Protein AF-A0A822B6Q5-F1 (afdb_monomer_lite)

Foldseek 3Di:
DVVVVVVVVVVVVVVVVVVVVVVVCVCPDCVNVVDCPPQADPVRDGPVVSDPDDDPVVVVVVVVVVVVVVVVVVVVVVVVVVVVVVVVVVVVVVVVVVVVVVVVVVVVVVVVVVVVVVVVVVVVVVVVVVVVCCVPPVVPDDDDPVNVVVPPPDDD

pLDDT: mean 91.5, std 8.1, range [59.44, 98.56]

Secondary structure (DSSP, 8-state):
-HHHHHHHHHHHHHHHHHHHHHHHHHHTSTTTS---GGGB-TTS-B-GGG-----HHHHHHHHHHHHHHHHHHHHHHHHHHHHHHHHHHHHHHHHHHHHHHHHHHHHHHHHHHHHHHHHHHHHHHHHHHHHHHIIIIIS--PPPHHHHTTTT-S--

Radius of gyration: 60.67 Å; chains: 1; bounding box: 119×38×178 Å

Sequence (156 aa):
ACEAKIRTHEQKTRQTEEQLAEIANTAFSDMLTENSKNLFDARSHIIVDRWKGMSQDQLDDIRHQQLTQIAERQKIKNAEKCFDETWKQYSNAIAKQAIIIEQQIEDDKRQYNHCLANENKNLAKIQREREDYLNKILYRSAPTATFYQQFNTTSR

Structure (mmCIF, N/CA/C/O backbone):
data_AF-A0A822B6Q5-F1
#
_entry.id   AF-A0A822B6Q5-F1
#
loop_
_atom_site.group_PDB
_atom_site.id
_atom_site.type_symbol
_atom_site.label_atom_id
_atom_site.label_alt_id
_atom_site.label_comp_id
_atom_site.label_asym_id
_atom_site.label_entity_id
_atom_site.label_seq_id
_atom_site.pdbx_PDB_ins_code
_atom_site.Cartn_x
_atom_site.Cartn_y
_atom_site.Cartn_z
_atom_site.occupancy
_atom_site.B_iso_or_equiv
_atom_site.auth_seq_id
_atom_site.auth_comp_id
_atom_site.auth_asym_id
_atom_site.auth_atom_id
_atom_site.pdbx_PDB_model_num
ATOM 1 N N . ALA A 1 1 ? 56.147 9.537 -85.798 1.00 61.56 1 ALA A N 1
ATOM 2 C CA . ALA A 1 1 ? 54.837 8.842 -85.858 1.00 61.56 1 ALA A CA 1
ATOM 3 C C . ALA A 1 1 ? 54.682 7.751 -84.787 1.00 61.56 1 ALA A C 1
ATOM 5 O O . ALA A 1 1 ? 53.634 7.710 -84.156 1.00 61.56 1 ALA A O 1
ATOM 6 N N . CYS A 1 2 ? 55.689 6.894 -84.551 1.00 69.06 2 CYS A N 1
ATOM 7 C CA . CYS A 1 2 ? 55.632 5.836 -83.525 1.00 69.06 2 CYS A CA 1
ATOM 8 C C . CYS A 1 2 ? 55.583 6.393 -82.083 1.00 69.0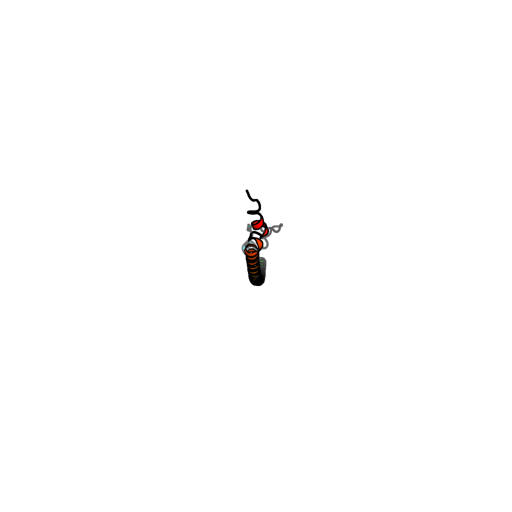6 2 CYS A C 1
ATOM 10 O O . CYS A 1 2 ? 54.692 6.047 -81.316 1.00 69.06 2 CYS A O 1
ATOM 12 N N . GLU A 1 3 ? 56.446 7.360 -81.758 1.00 70.50 3 GLU A N 1
ATOM 13 C CA . GLU A 1 3 ? 56.501 8.003 -80.430 1.00 70.50 3 GLU A CA 1
ATOM 14 C C . GLU A 1 3 ? 55.202 8.723 -80.041 1.00 70.50 3 GLU A C 1
ATOM 16 O O . GLU A 1 3 ? 54.780 8.683 -78.889 1.00 70.50 3 GLU A O 1
ATOM 21 N N . ALA A 1 4 ? 54.525 9.344 -81.012 1.00 75.38 4 ALA A N 1
ATOM 22 C CA . ALA A 1 4 ? 53.238 9.996 -80.786 1.00 75.38 4 ALA A CA 1
ATOM 23 C C . ALA A 1 4 ? 52.144 8.979 -80.415 1.00 75.38 4 ALA A C 1
ATOM 25 O O . ALA A 1 4 ? 51.347 9.246 -79.522 1.00 75.38 4 ALA A O 1
ATOM 26 N N . LYS A 1 5 ? 52.136 7.793 -81.042 1.00 77.50 5 LYS A N 1
ATOM 27 C CA . LYS A 1 5 ? 51.183 6.719 -80.718 1.00 77.50 5 LYS A CA 1
ATOM 28 C C . LYS A 1 5 ? 51.420 6.149 -79.316 1.00 77.50 5 LYS A C 1
ATOM 30 O O . LYS A 1 5 ? 50.454 5.949 -78.583 1.00 77.50 5 LYS A O 1
ATOM 35 N N . ILE A 1 6 ? 52.682 5.955 -78.928 1.00 79.75 6 ILE A N 1
ATOM 36 C CA . ILE A 1 6 ? 53.060 5.497 -77.581 1.00 79.75 6 ILE A CA 1
ATOM 37 C C . ILE A 1 6 ? 52.595 6.511 -76.527 1.00 79.75 6 ILE A C 1
ATOM 39 O O . ILE A 1 6 ? 51.857 6.141 -75.619 1.00 79.75 6 ILE A O 1
ATOM 43 N N . ARG A 1 7 ? 52.882 7.807 -76.719 1.00 79.56 7 ARG A N 1
ATOM 44 C CA . ARG A 1 7 ? 52.401 8.870 -75.815 1.00 79.56 7 ARG A CA 1
ATOM 45 C C . ARG A 1 7 ? 50.876 8.920 -75.710 1.00 79.56 7 ARG A C 1
ATOM 47 O O . ARG A 1 7 ? 50.354 9.086 -74.615 1.00 79.56 7 ARG A O 1
ATOM 54 N N . THR A 1 8 ? 50.144 8.744 -76.815 1.00 81.75 8 THR A N 1
ATOM 55 C CA . THR A 1 8 ? 48.669 8.712 -76.762 1.00 81.75 8 THR A CA 1
ATOM 56 C C . THR A 1 8 ? 48.121 7.481 -76.040 1.00 81.75 8 THR A C 1
ATOM 58 O O . THR A 1 8 ? 47.067 7.566 -75.418 1.00 81.75 8 THR A O 1
ATOM 61 N N . HIS A 1 9 ? 48.812 6.340 -76.107 1.00 85.00 9 HIS A N 1
ATOM 62 C CA . HIS A 1 9 ? 48.429 5.141 -75.365 1.00 85.00 9 HIS A CA 1
ATOM 63 C C . HIS A 1 9 ? 48.677 5.333 -73.865 1.00 85.00 9 HIS A C 1
ATOM 65 O O . HIS A 1 9 ? 47.777 5.089 -73.071 1.00 85.00 9 HIS A O 1
ATOM 71 N N . GLU A 1 10 ? 49.848 5.849 -73.487 1.00 85.94 10 GLU A N 1
ATOM 72 C CA . GLU A 1 10 ? 50.186 6.181 -72.096 1.00 85.94 10 GLU A CA 1
ATOM 73 C C . GLU A 1 10 ? 49.244 7.233 -71.492 1.00 85.94 10 GLU A C 1
ATOM 75 O O . GLU A 1 10 ? 48.893 7.165 -70.319 1.00 85.94 10 GLU A O 1
ATOM 80 N N . GLN A 1 11 ? 48.797 8.210 -72.284 1.00 86.75 11 GLN A N 1
ATOM 81 C CA . GLN A 1 11 ? 47.795 9.182 -71.839 1.00 86.75 11 GLN A CA 1
ATOM 82 C C . GLN A 1 11 ? 46.432 8.533 -71.596 1.00 86.75 11 GLN A C 1
ATOM 84 O O . GLN A 1 11 ? 45.785 8.852 -70.606 1.00 86.75 11 GLN A O 1
ATOM 89 N N . LYS A 1 12 ? 46.004 7.605 -72.459 1.00 88.00 12 LYS A N 1
ATOM 90 C CA . LYS A 1 12 ? 44.748 6.869 -72.260 1.00 88.00 12 LYS A CA 1
ATOM 91 C C . LYS A 1 12 ? 44.805 5.973 -71.030 1.00 88.00 12 LYS A C 1
ATOM 93 O O . LYS A 1 12 ? 43.838 5.952 -70.283 1.00 88.00 12 LYS A O 1
ATOM 98 N N . THR A 1 13 ? 45.921 5.280 -70.795 1.00 88.00 13 THR A N 1
ATOM 99 C CA . THR A 1 13 ? 46.074 4.448 -69.592 1.00 88.00 13 THR A CA 1
ATOM 100 C C . THR A 1 13 ? 46.052 5.303 -68.328 1.00 88.00 13 THR A C 1
ATOM 102 O O . THR A 1 13 ? 45.323 4.976 -67.397 1.00 88.00 13 THR A O 1
ATOM 105 N N . ARG A 1 14 ? 46.736 6.456 -68.326 1.00 90.06 14 ARG A N 1
ATOM 106 C CA . ARG A 1 14 ? 46.668 7.412 -67.208 1.00 90.06 14 ARG A CA 1
ATOM 107 C C . ARG A 1 14 ? 45.254 7.937 -66.980 1.00 90.06 14 ARG A C 1
ATOM 109 O O . ARG A 1 14 ? 44.790 7.920 -65.851 1.00 90.06 14 ARG A O 1
ATOM 116 N N . GLN A 1 15 ? 44.537 8.318 -68.038 1.00 91.44 15 GLN A N 1
ATOM 117 C CA . GLN A 1 15 ? 43.141 8.758 -67.926 1.00 91.44 15 GLN A CA 1
ATOM 118 C C . GLN A 1 15 ? 42.237 7.664 -67.354 1.00 91.44 15 GLN A C 1
ATOM 120 O O . GLN A 1 15 ? 41.380 7.952 -66.527 1.00 91.44 15 GLN A O 1
ATOM 125 N N . THR A 1 16 ? 42.423 6.405 -67.760 1.00 91.75 16 THR A N 1
ATOM 126 C CA . THR A 1 16 ? 41.643 5.297 -67.194 1.00 91.75 16 THR A CA 1
ATOM 127 C C . THR A 1 16 ? 41.999 5.024 -65.736 1.00 91.75 16 THR A C 1
ATOM 129 O O . THR A 1 16 ? 41.112 4.734 -64.944 1.00 91.75 16 THR A O 1
ATOM 132 N N . GLU A 1 17 ? 43.273 5.144 -65.360 1.00 93.56 17 GLU A N 1
ATOM 133 C CA . GLU A 1 17 ? 43.719 4.991 -63.971 1.00 93.56 17 GLU A CA 1
ATOM 134 C C . GLU A 1 17 ? 43.168 6.114 -63.082 1.00 93.56 17 GLU A C 1
ATOM 136 O O . GLU A 1 17 ? 42.657 5.838 -61.999 1.00 93.56 17 GLU A O 1
ATOM 141 N N . GLU A 1 18 ? 43.190 7.359 -63.562 1.00 94.56 18 GLU A N 1
ATOM 142 C CA . GLU A 1 18 ? 42.594 8.519 -62.891 1.00 94.56 18 GLU A CA 1
ATOM 143 C C . GLU A 1 18 ? 41.080 8.342 -62.714 1.00 94.56 18 GLU A C 1
ATOM 145 O O . GLU A 1 18 ? 40.571 8.484 -61.605 1.00 94.56 18 GLU A O 1
ATOM 150 N N . GLN A 1 19 ? 40.364 7.931 -63.765 1.00 94.38 19 GLN A N 1
ATOM 151 C CA . GLN A 1 19 ? 38.923 7.662 -63.696 1.00 94.38 19 GLN A CA 1
ATOM 152 C C . GLN A 1 19 ? 38.585 6.552 -62.696 1.00 94.38 19 GLN A C 1
ATOM 154 O O . GLN A 1 19 ? 37.634 6.674 -61.925 1.00 94.38 19 GLN A O 1
ATOM 159 N N . LEU A 1 20 ? 39.361 5.466 -62.678 1.00 95.38 20 LEU A N 1
ATOM 160 C CA . LEU A 1 20 ? 39.162 4.382 -61.717 1.00 95.38 20 LEU A CA 1
ATOM 161 C C . LEU A 1 20 ? 39.451 4.837 -60.283 1.00 95.38 20 LEU A C 1
ATOM 163 O O . LEU A 1 20 ? 38.719 4.454 -59.370 1.00 95.38 20 LEU A O 1
ATOM 167 N N . ALA A 1 21 ? 40.467 5.678 -60.079 1.00 94.81 21 ALA A N 1
ATOM 168 C CA . ALA A 1 21 ? 40.761 6.264 -58.776 1.00 94.81 21 ALA A CA 1
ATOM 169 C C . ALA A 1 21 ? 39.638 7.205 -58.307 1.00 94.81 21 ALA A C 1
ATOM 171 O O . ALA A 1 21 ? 39.247 7.149 -57.143 1.00 94.81 21 ALA A O 1
ATOM 172 N N . GLU A 1 22 ? 39.066 8.021 -59.195 1.00 95.06 22 GLU A N 1
ATOM 173 C CA . GLU A 1 22 ? 37.912 8.874 -58.882 1.00 95.06 22 GLU A CA 1
ATOM 174 C C . GLU A 1 22 ? 36.672 8.053 -58.510 1.00 95.06 22 GLU A C 1
ATOM 176 O O . GLU A 1 22 ? 36.011 8.344 -57.509 1.00 95.06 22 GLU A O 1
ATOM 181 N N . ILE A 1 23 ? 36.376 6.987 -59.260 1.00 94.75 23 ILE A N 1
ATOM 182 C CA . ILE A 1 23 ? 35.263 6.076 -58.955 1.00 94.75 23 ILE A CA 1
ATOM 183 C C . ILE A 1 23 ? 35.482 5.398 -57.601 1.00 94.75 23 ILE A C 1
ATOM 185 O O . ILE A 1 23 ? 34.565 5.342 -56.786 1.00 94.75 23 ILE A O 1
ATOM 189 N N . ALA A 1 24 ? 36.696 4.921 -57.322 1.00 94.44 24 ALA A N 1
ATOM 190 C CA . ALA A 1 24 ? 37.011 4.322 -56.032 1.00 94.44 24 ALA A CA 1
ATOM 191 C C . ALA A 1 24 ? 36.860 5.344 -54.890 1.00 94.44 24 ALA A C 1
ATOM 193 O O . ALA A 1 24 ? 36.173 5.072 -53.909 1.00 94.44 24 ALA A O 1
ATOM 194 N N . ASN A 1 25 ? 37.425 6.546 -55.031 1.00 93.25 25 ASN A N 1
ATOM 195 C CA . ASN A 1 25 ? 37.347 7.595 -54.010 1.00 93.25 25 ASN A CA 1
ATOM 196 C C . ASN A 1 25 ? 35.907 8.047 -53.740 1.00 93.25 25 ASN A C 1
ATOM 198 O O . ASN A 1 25 ? 35.544 8.295 -52.592 1.00 93.25 25 ASN A O 1
ATOM 202 N N . THR A 1 26 ? 35.076 8.144 -54.778 1.00 94.12 26 THR A N 1
ATOM 203 C CA . THR A 1 26 ? 33.658 8.491 -54.625 1.00 94.12 26 THR A CA 1
ATOM 204 C C . THR A 1 26 ? 32.876 7.351 -53.981 1.00 94.12 26 THR A C 1
ATOM 206 O O . THR A 1 26 ? 32.151 7.601 -53.020 1.00 94.12 26 THR A O 1
ATOM 209 N N . ALA A 1 27 ? 33.074 6.104 -54.420 1.00 93.94 27 ALA A N 1
ATOM 210 C CA . ALA A 1 27 ? 32.416 4.926 -53.853 1.00 93.94 27 ALA A CA 1
ATOM 211 C C . ALA A 1 27 ? 32.745 4.716 -52.365 1.00 93.94 27 ALA A C 1
ATOM 213 O O . ALA A 1 27 ? 31.854 4.396 -51.582 1.00 93.94 27 ALA A O 1
ATOM 214 N N . PHE A 1 28 ? 34.000 4.941 -51.963 1.00 91.38 28 PHE A N 1
ATOM 215 C CA . PHE A 1 28 ? 34.444 4.848 -50.566 1.00 91.38 28 PHE A CA 1
ATOM 216 C C . PHE A 1 28 ? 34.316 6.165 -49.789 1.00 91.38 28 PHE A C 1
ATOM 218 O O . PHE A 1 28 ? 34.767 6.255 -48.646 1.00 91.38 28 PHE A O 1
ATOM 225 N N . SER A 1 29 ? 33.696 7.188 -50.382 1.00 90.00 29 SER A N 1
ATOM 226 C CA . SER A 1 29 ? 33.443 8.459 -49.709 1.00 90.00 29 SER A CA 1
ATOM 227 C C . SER A 1 29 ? 32.496 8.278 -48.521 1.00 90.00 29 SER A C 1
ATOM 229 O O . SER A 1 29 ? 31.592 7.438 -48.531 1.00 90.00 29 SER A O 1
ATOM 231 N N . ASP A 1 30 ? 32.659 9.130 -47.510 1.00 87.56 30 ASP A N 1
ATOM 232 C CA . ASP A 1 30 ? 31.821 9.191 -46.303 1.00 87.56 30 ASP A CA 1
ATOM 233 C C . ASP A 1 30 ? 30.337 9.435 -46.641 1.00 87.56 30 ASP A C 1
ATOM 235 O O . ASP A 1 30 ? 29.434 8.991 -45.929 1.00 87.56 30 ASP A O 1
ATOM 239 N N . MET A 1 31 ? 30.084 10.107 -47.771 1.00 86.38 31 MET A N 1
ATOM 240 C CA . MET A 1 31 ? 28.737 10.376 -48.268 1.00 86.38 31 MET A CA 1
ATOM 241 C C . MET A 1 31 ? 28.025 9.102 -48.744 1.00 86.38 31 MET A C 1
ATOM 243 O O . MET A 1 31 ? 26.847 8.940 -48.446 1.00 86.38 31 MET A O 1
ATOM 247 N N . LEU A 1 32 ? 28.718 8.207 -49.462 1.00 89.38 32 LEU A N 1
ATOM 248 C CA . LEU A 1 32 ? 28.110 7.002 -50.050 1.00 89.38 32 LEU A CA 1
ATOM 249 C C . LEU A 1 32 ? 28.200 5.771 -49.141 1.00 89.38 32 LEU A C 1
ATOM 251 O O . LEU A 1 32 ? 27.340 4.901 -49.205 1.00 89.38 32 LEU A O 1
ATOM 255 N N . THR A 1 33 ? 29.216 5.699 -48.279 1.00 87.38 33 THR A N 1
ATOM 256 C CA . THR A 1 33 ? 29.381 4.602 -47.303 1.00 87.38 33 THR A CA 1
ATOM 257 C C . THR A 1 33 ? 28.608 4.825 -46.007 1.00 87.38 33 THR A C 1
ATOM 259 O O . THR A 1 33 ? 28.596 3.967 -45.127 1.00 87.38 33 THR A O 1
ATOM 262 N N . GLU A 1 34 ? 27.996 5.999 -45.876 1.00 84.12 34 GLU A N 1
ATOM 263 C CA . GLU A 1 34 ? 27.264 6.454 -44.705 1.00 84.12 34 GLU A CA 1
ATOM 264 C C . GLU A 1 34 ? 28.010 6.312 -43.366 1.00 84.12 34 GLU A C 1
ATOM 266 O O . GLU A 1 34 ? 27.384 6.237 -42.307 1.00 84.12 34 GLU A O 1
ATOM 271 N N . ASN A 1 35 ? 29.337 6.351 -43.380 1.00 83.44 35 ASN A N 1
ATOM 272 C CA . ASN A 1 35 ? 30.149 6.049 -42.212 1.00 83.44 35 ASN A CA 1
ATOM 273 C C . ASN A 1 35 ? 29.838 6.966 -41.002 1.00 83.44 35 ASN A C 1
ATOM 275 O O . ASN A 1 35 ? 29.725 8.188 -41.097 1.00 83.44 35 ASN A O 1
ATOM 279 N N . SER A 1 36 ? 29.659 6.342 -39.835 1.00 76.75 36 SER A N 1
ATOM 280 C CA . SER A 1 36 ? 29.220 6.977 -38.583 1.00 76.75 36 SER A CA 1
ATOM 281 C C . SER A 1 36 ? 30.376 7.414 -37.676 1.00 76.75 36 SER A C 1
ATOM 283 O O . SER A 1 36 ? 30.153 8.008 -36.624 1.00 76.75 36 SER A O 1
ATOM 285 N N . LYS A 1 37 ? 31.630 7.148 -38.064 1.00 79.31 37 LYS A N 1
ATOM 286 C CA . LYS A 1 37 ? 32.817 7.446 -37.242 1.00 79.31 37 LYS A CA 1
ATOM 287 C C . LYS A 1 37 ? 33.100 8.944 -37.091 1.00 79.31 37 LYS A C 1
ATOM 289 O O . LYS A 1 37 ? 33.674 9.351 -36.088 1.00 79.31 37 LYS A O 1
ATOM 294 N N . ASN A 1 38 ? 32.654 9.769 -38.039 1.00 80.25 38 ASN A N 1
ATOM 295 C CA . ASN A 1 38 ? 32.857 11.225 -38.042 1.00 80.25 38 ASN A CA 1
ATOM 296 C C . ASN A 1 38 ? 31.760 11.998 -37.290 1.00 80.25 38 ASN A C 1
ATOM 298 O O . ASN A 1 38 ? 31.522 13.179 -37.569 1.00 80.25 38 ASN A O 1
ATOM 302 N N . LEU A 1 39 ? 31.055 11.313 -36.387 1.00 82.00 39 LEU A N 1
ATOM 303 C CA . LEU A 1 39 ? 29.901 11.848 -35.681 1.00 82.00 39 LEU A CA 1
ATOM 304 C C . LEU A 1 39 ? 30.279 12.784 -34.529 1.00 82.00 39 LEU A C 1
ATOM 306 O O . LEU A 1 39 ? 29.526 13.706 -34.222 1.00 82.00 39 LEU A O 1
ATOM 310 N N . PHE A 1 40 ? 31.419 12.540 -33.888 1.00 85.94 40 PHE A N 1
ATOM 311 C CA . PHE A 1 40 ? 31.833 13.279 -32.703 1.00 85.94 40 PHE A CA 1
ATOM 312 C C . PHE A 1 40 ? 32.846 14.367 -33.046 1.00 85.94 40 PHE A C 1
ATOM 314 O O . PHE A 1 40 ? 33.783 14.144 -33.812 1.00 85.94 40 PHE A O 1
ATOM 321 N N . ASP A 1 41 ? 32.673 15.539 -32.444 1.00 86.25 41 ASP A N 1
ATOM 322 C CA . ASP A 1 41 ? 33.696 16.582 -32.424 1.00 86.25 41 ASP A CA 1
ATOM 323 C C . ASP A 1 41 ? 34.828 16.210 -31.441 1.00 86.25 41 ASP A C 1
ATOM 325 O O . ASP A 1 41 ? 34.688 15.311 -30.610 1.00 86.25 41 ASP A O 1
ATOM 329 N N . ALA A 1 42 ? 35.939 16.946 -31.465 1.00 85.38 42 ALA A N 1
ATOM 330 C CA . ALA A 1 42 ? 37.077 16.785 -30.559 1.00 85.38 42 ALA A CA 1
ATOM 331 C C . ALA A 1 42 ? 36.691 16.849 -29.064 1.00 85.38 42 ALA A C 1
ATOM 333 O O . ALA A 1 42 ? 37.415 16.344 -28.209 1.00 85.38 42 ALA A O 1
ATOM 334 N N . ARG A 1 43 ? 35.536 17.447 -28.740 1.00 88.69 43 ARG A N 1
ATOM 335 C CA . ARG A 1 43 ? 34.953 17.504 -27.387 1.00 88.69 43 ARG A CA 1
ATOM 336 C C . ARG A 1 43 ? 33.964 16.371 -27.082 1.00 88.69 43 ARG A C 1
ATOM 338 O O . ARG A 1 43 ? 33.254 16.440 -26.087 1.00 88.69 43 ARG A O 1
ATOM 345 N N . SER A 1 44 ? 33.902 15.338 -27.923 1.00 85.00 44 SER A N 1
ATOM 346 C CA . SER A 1 44 ? 32.961 14.209 -27.814 1.00 85.00 44 SER A CA 1
ATOM 347 C C . SER A 1 44 ? 31.477 14.603 -27.885 1.00 85.00 44 SER A C 1
ATOM 349 O O . SER A 1 44 ? 30.605 13.861 -27.437 1.00 85.00 44 SER A O 1
ATOM 351 N N . HIS A 1 45 ? 31.164 15.767 -28.458 1.00 88.44 45 HIS A N 1
ATOM 352 C CA . HIS A 1 45 ? 29.788 16.166 -28.748 1.00 88.44 45 HIS A CA 1
ATOM 353 C C . HIS A 1 45 ? 29.349 15.637 -30.107 1.00 88.44 45 HIS A C 1
ATOM 355 O O . HIS A 1 45 ? 30.152 15.566 -31.034 1.00 88.44 45 HIS A O 1
ATOM 361 N N . ILE A 1 46 ? 28.066 15.303 -30.225 1.00 88.25 46 ILE A N 1
ATOM 362 C CA . ILE A 1 46 ? 27.471 14.874 -31.489 1.00 88.25 46 ILE A CA 1
ATOM 363 C C . ILE A 1 46 ? 27.358 16.084 -32.419 1.00 88.25 46 ILE A C 1
ATOM 365 O O . ILE A 1 46 ? 26.760 17.101 -32.063 1.00 88.25 46 ILE A O 1
ATOM 369 N N . ILE A 1 47 ? 27.899 15.955 -33.626 1.00 90.88 47 ILE A N 1
ATOM 370 C CA . ILE A 1 47 ? 27.685 16.904 -34.714 1.00 90.88 47 ILE A CA 1
ATOM 371 C C . ILE A 1 47 ? 26.274 16.663 -35.255 1.00 90.88 47 ILE A C 1
ATOM 373 O O . ILE A 1 47 ? 26.005 15.634 -35.875 1.00 90.88 47 ILE A O 1
ATOM 377 N N . VAL A 1 48 ? 25.374 17.613 -35.000 1.00 88.56 48 VAL A N 1
ATOM 378 C CA . VAL A 1 48 ? 23.926 17.475 -35.244 1.00 88.56 48 VAL A CA 1
ATOM 379 C C . VAL A 1 48 ? 23.617 17.117 -36.699 1.00 88.56 48 VAL A C 1
ATOM 381 O O . VAL A 1 48 ? 22.879 16.168 -36.946 1.00 88.56 48 VAL A O 1
ATOM 384 N N . ASP A 1 49 ? 24.252 17.794 -37.657 1.00 87.88 49 ASP A N 1
ATOM 385 C CA . ASP A 1 49 ? 24.010 17.584 -39.093 1.00 87.88 49 ASP A CA 1
ATOM 386 C C . ASP A 1 49 ? 24.475 16.206 -39.600 1.00 87.88 49 ASP A C 1
ATOM 388 O O . ASP A 1 49 ? 24.092 15.775 -40.685 1.00 87.88 49 ASP A O 1
ATOM 392 N N . ARG A 1 50 ? 25.320 15.506 -38.831 1.00 86.69 50 ARG A N 1
ATOM 393 C CA . ARG A 1 50 ? 25.875 14.188 -39.183 1.00 86.69 50 ARG A CA 1
ATOM 394 C C . ARG A 1 50 ? 25.204 13.041 -38.437 1.00 86.69 50 ARG A C 1
ATOM 396 O O . ARG A 1 50 ? 25.606 11.889 -38.602 1.00 86.69 50 ARG A O 1
ATOM 403 N N . TRP A 1 51 ? 24.212 13.335 -37.602 1.00 87.88 51 TRP A N 1
ATOM 404 C CA . TRP A 1 51 ? 23.534 12.324 -36.810 1.00 87.88 51 TRP A CA 1
ATOM 405 C C . TRP A 1 51 ? 22.615 11.454 -37.668 1.00 87.88 51 TRP A C 1
ATOM 407 O O . TRP A 1 51 ? 21.709 11.946 -38.335 1.00 87.88 51 TRP A O 1
ATOM 417 N N . LYS A 1 52 ? 22.835 10.137 -37.606 1.00 87.44 52 LYS A N 1
ATOM 418 C CA . LYS A 1 52 ? 22.083 9.122 -38.366 1.00 87.44 52 LYS A CA 1
ATOM 419 C C . LYS A 1 52 ? 21.304 8.151 -37.476 1.00 87.44 52 LYS A C 1
ATOM 421 O O . LYS A 1 52 ? 20.791 7.147 -37.955 1.00 87.44 52 LYS A O 1
ATOM 426 N N . GLY A 1 53 ? 21.203 8.453 -36.182 1.00 88.50 53 GLY A N 1
ATOM 427 C CA . GLY A 1 53 ? 20.594 7.577 -35.184 1.00 88.50 53 GLY A CA 1
ATOM 428 C C . GLY A 1 53 ? 21.613 6.900 -34.267 1.00 88.50 53 GLY A C 1
ATOM 429 O O . GLY A 1 53 ? 22.823 7.068 -34.410 1.00 88.50 53 GLY A O 1
ATOM 430 N N . MET A 1 54 ? 21.085 6.167 -33.286 1.00 88.69 54 MET A N 1
ATOM 431 C CA . MET A 1 54 ? 21.875 5.455 -32.278 1.00 88.69 54 MET A CA 1
ATOM 432 C C . MET A 1 54 ? 22.532 4.202 -32.855 1.00 88.69 54 MET A C 1
ATOM 434 O O . MET A 1 54 ? 21.982 3.562 -33.750 1.00 88.69 54 MET A O 1
ATOM 438 N N . SER A 1 55 ? 23.688 3.831 -32.295 1.00 89.62 55 SER A N 1
ATOM 439 C CA . SER A 1 55 ? 24.320 2.544 -32.605 1.00 89.62 55 SER A CA 1
ATOM 440 C C . SER A 1 55 ? 23.428 1.388 -32.153 1.00 89.62 55 SER A C 1
ATOM 442 O O . SER A 1 55 ? 22.686 1.513 -31.175 1.00 89.62 55 SER A O 1
ATOM 444 N N . GLN A 1 56 ? 23.547 0.244 -32.823 1.00 91.62 56 GLN A N 1
ATOM 445 C CA . GLN A 1 56 ? 22.838 -0.971 -32.433 1.00 91.62 56 GLN A CA 1
ATOM 446 C C . GLN A 1 56 ? 23.163 -1.364 -30.984 1.00 91.62 56 GLN A C 1
ATOM 448 O O . GLN A 1 56 ? 22.244 -1.658 -30.226 1.00 91.62 56 GLN A O 1
ATOM 453 N N . ASP A 1 57 ? 24.423 -1.214 -30.567 1.00 92.94 57 ASP A N 1
ATOM 454 C CA . ASP A 1 57 ? 24.856 -1.472 -29.188 1.00 92.94 57 ASP A CA 1
ATOM 455 C C . ASP A 1 57 ? 24.128 -0.570 -28.178 1.00 92.94 57 ASP A C 1
ATOM 457 O O . ASP A 1 57 ? 23.649 -1.032 -27.149 1.00 92.94 57 ASP A O 1
ATOM 461 N N . GLN A 1 58 ? 23.961 0.718 -28.503 1.00 91.88 58 GLN A N 1
ATOM 462 C CA . GLN A 1 58 ? 23.238 1.661 -27.642 1.00 91.88 58 GLN A CA 1
ATOM 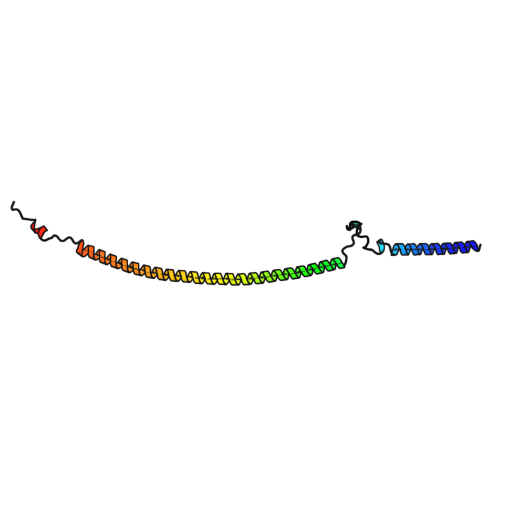463 C C . GLN A 1 58 ? 21.752 1.305 -27.546 1.00 91.88 58 GLN A C 1
ATOM 465 O O . GLN A 1 58 ? 21.147 1.425 -26.482 1.00 91.88 58 GLN A O 1
ATOM 470 N N . LEU A 1 59 ? 21.147 0.874 -28.656 1.00 96.56 59 LEU A N 1
ATOM 471 C CA . LEU A 1 59 ? 19.759 0.418 -28.662 1.00 96.56 59 LEU A CA 1
ATOM 472 C C . LEU A 1 59 ? 19.590 -0.861 -27.837 1.00 96.56 59 LEU A C 1
ATOM 474 O O . LEU A 1 59 ? 18.586 -0.998 -27.136 1.00 96.56 59 LEU A O 1
ATOM 478 N N . ASP A 1 60 ? 20.553 -1.774 -27.895 1.00 97.44 60 ASP A N 1
ATOM 479 C CA . ASP A 1 60 ? 20.536 -3.008 -27.115 1.00 97.44 60 ASP A CA 1
ATOM 480 C C . ASP A 1 60 ? 20.734 -2.735 -25.621 1.00 97.44 60 ASP A C 1
ATOM 482 O O . ASP A 1 60 ? 19.968 -3.256 -24.809 1.00 97.44 60 ASP A O 1
ATOM 486 N N . ASP A 1 61 ? 21.626 -1.816 -25.253 1.00 97.88 61 ASP A N 1
ATOM 487 C CA . ASP A 1 61 ? 21.762 -1.334 -23.876 1.00 97.88 61 ASP A CA 1
ATOM 488 C C . ASP A 1 61 ? 20.451 -0.728 -23.353 1.00 97.88 61 ASP A C 1
ATOM 490 O O . ASP A 1 61 ? 20.005 -1.055 -22.249 1.00 97.88 61 ASP A O 1
ATOM 494 N N . ILE A 1 62 ? 19.776 0.104 -24.156 1.00 97.88 62 ILE A N 1
ATOM 495 C CA . ILE A 1 62 ? 18.466 0.671 -23.801 1.00 97.88 62 ILE A CA 1
ATOM 496 C C . ILE A 1 62 ? 17.434 -0.443 -23.594 1.00 97.88 62 ILE A C 1
ATOM 498 O O . ILE A 1 62 ? 16.686 -0.411 -22.614 1.00 97.88 62 ILE A O 1
ATOM 502 N N . ARG A 1 63 ? 17.385 -1.447 -24.477 1.00 98.12 63 ARG A N 1
ATOM 503 C CA . ARG A 1 63 ? 16.466 -2.591 -24.337 1.00 98.12 63 ARG A CA 1
ATOM 504 C C . ARG A 1 63 ? 16.757 -3.382 -23.065 1.00 98.12 63 ARG A C 1
ATOM 506 O O . ARG A 1 63 ? 15.826 -3.721 -22.335 1.00 98.12 63 ARG A O 1
ATOM 513 N N . HIS A 1 64 ? 18.027 -3.639 -22.762 1.00 98.25 64 HIS A N 1
ATOM 514 C CA . HIS A 1 64 ? 18.428 -4.307 -21.528 1.00 98.25 64 HIS A CA 1
ATOM 515 C C . HIS A 1 64 ? 17.984 -3.523 -20.291 1.00 98.25 64 HIS A C 1
ATOM 517 O O . HIS A 1 64 ? 17.387 -4.107 -19.386 1.00 98.25 64 HIS A O 1
ATOM 523 N N . GLN A 1 65 ? 18.182 -2.203 -20.281 1.00 98.31 65 GLN A N 1
ATOM 524 C CA . GLN A 1 65 ? 17.721 -1.336 -19.194 1.00 98.31 65 GLN A CA 1
ATOM 525 C C . GLN A 1 65 ? 16.191 -1.311 -19.062 1.00 98.31 65 GLN A C 1
ATOM 527 O O . GLN A 1 65 ? 15.654 -1.275 -17.958 1.00 98.31 65 GLN A O 1
ATOM 532 N N . GLN A 1 66 ? 15.452 -1.354 -20.169 1.00 98.31 66 GLN A N 1
ATOM 533 C CA . GLN A 1 66 ? 13.991 -1.437 -20.118 1.00 98.31 66 GLN A CA 1
ATOM 534 C C . GLN A 1 66 ? 13.527 -2.758 -19.497 1.00 98.31 66 GLN A C 1
ATOM 536 O O . GLN A 1 66 ? 12.617 -2.767 -18.667 1.00 98.31 66 GLN A O 1
ATOM 541 N N . LEU A 1 67 ? 14.168 -3.874 -19.851 1.00 98.44 67 LEU A N 1
ATOM 542 C CA . LEU A 1 67 ? 13.849 -5.181 -19.280 1.00 98.44 67 LEU A CA 1
ATOM 543 C C . LEU A 1 67 ? 14.138 -5.236 -17.776 1.00 98.44 67 LEU A C 1
ATOM 545 O O . LEU A 1 67 ? 13.311 -5.754 -17.020 1.00 98.44 67 LEU A O 1
ATOM 549 N N . THR A 1 68 ? 15.259 -4.666 -17.323 1.00 98.25 68 THR A N 1
ATOM 550 C CA . THR A 1 68 ? 15.559 -4.582 -15.886 1.00 98.25 68 THR A CA 1
ATOM 551 C C . THR A 1 68 ? 14.531 -3.723 -15.155 1.00 98.25 68 THR A C 1
ATOM 553 O O . THR A 1 68 ? 13.986 -4.173 -14.148 1.00 98.25 68 THR A O 1
ATOM 556 N N . GLN A 1 69 ? 14.155 -2.563 -15.702 1.00 98.44 69 GLN A N 1
ATOM 557 C CA . GLN A 1 69 ? 13.112 -1.706 -15.122 1.00 98.44 69 GLN A CA 1
ATOM 558 C C . GLN A 1 69 ? 11.754 -2.412 -15.020 1.00 98.44 69 GLN A C 1
ATOM 560 O O . GLN A 1 69 ? 11.046 -2.266 -14.020 1.00 98.44 69 GLN A O 1
ATOM 565 N N . ILE A 1 70 ? 11.366 -3.191 -16.034 1.00 98.38 70 ILE A N 1
ATOM 566 C CA . ILE A 1 70 ? 10.124 -3.977 -16.002 1.00 98.38 70 ILE A CA 1
ATOM 567 C C . ILE A 1 70 ? 10.182 -5.010 -14.873 1.00 98.38 70 ILE A C 1
ATOM 569 O O . ILE A 1 70 ? 9.233 -5.113 -14.091 1.00 98.38 70 ILE A O 1
ATOM 573 N N . ALA A 1 71 ? 11.291 -5.743 -14.753 1.00 98.19 71 ALA A N 1
ATOM 574 C CA . ALA A 1 71 ? 11.475 -6.741 -13.705 1.00 98.19 71 ALA A CA 1
ATOM 575 C C . ALA A 1 71 ? 11.470 -6.114 -12.298 1.00 98.19 71 ALA A C 1
ATOM 577 O O . ALA A 1 71 ? 10.837 -6.645 -11.384 1.00 98.19 71 ALA A O 1
ATOM 578 N N . GLU A 1 72 ? 12.122 -4.966 -12.115 1.00 98.31 72 GLU A N 1
ATOM 579 C CA . GLU A 1 72 ? 12.122 -4.217 -10.854 1.00 98.31 72 GLU A CA 1
ATOM 580 C C . GLU A 1 72 ? 10.718 -3.744 -10.474 1.00 98.31 72 GLU A C 1
ATOM 582 O O . GLU A 1 72 ? 10.264 -3.989 -9.355 1.00 98.31 72 GLU A O 1
ATOM 587 N N . ARG A 1 73 ? 9.978 -3.152 -11.418 1.00 98.44 73 ARG A N 1
ATOM 588 C CA . ARG A 1 73 ? 8.589 -2.730 -11.184 1.00 98.44 73 ARG A CA 1
ATOM 589 C C . ARG A 1 73 ? 7.686 -3.898 -10.810 1.00 98.44 73 ARG A C 1
ATOM 591 O O . ARG A 1 73 ? 6.831 -3.753 -9.939 1.00 98.44 73 ARG A O 1
ATOM 598 N N . GLN A 1 74 ? 7.869 -5.059 -11.436 1.00 98.25 74 GLN A N 1
ATOM 599 C CA . GLN A 1 74 ? 7.125 -6.264 -11.071 1.00 98.25 74 GLN A CA 1
ATOM 600 C C . GLN A 1 74 ? 7.446 -6.719 -9.643 1.00 98.25 74 GLN A C 1
ATOM 602 O O . GLN A 1 74 ? 6.524 -7.042 -8.894 1.00 98.25 74 GLN A O 1
ATOM 607 N N . LYS A 1 75 ? 8.723 -6.701 -9.237 1.00 98.19 75 LYS A N 1
ATOM 608 C CA . LYS A 1 75 ? 9.126 -7.024 -7.859 1.00 98.19 75 LYS A CA 1
ATOM 609 C C . LYS A 1 75 ? 8.488 -6.076 -6.846 1.00 98.19 75 LYS A C 1
ATOM 611 O O . LYS A 1 75 ? 7.920 -6.555 -5.869 1.00 98.19 75 LYS A O 1
ATOM 616 N N . ILE A 1 76 ? 8.523 -4.767 -7.105 1.00 98.25 76 ILE A N 1
ATOM 617 C CA . ILE A 1 76 ? 7.909 -3.751 -6.235 1.00 98.25 76 ILE A CA 1
ATOM 618 C C . ILE A 1 76 ? 6.405 -4.000 -6.107 1.00 98.25 76 ILE A C 1
ATOM 620 O O . ILE A 1 76 ? 5.905 -4.156 -4.998 1.00 98.25 76 ILE A O 1
ATOM 624 N N . LYS A 1 77 ? 5.697 -4.164 -7.230 1.00 98.31 77 LYS A N 1
ATOM 625 C CA . LYS A 1 77 ? 4.251 -4.425 -7.231 1.00 98.31 77 LYS A CA 1
ATOM 626 C C . LYS A 1 77 ? 3.879 -5.698 -6.465 1.00 98.31 77 LYS A C 1
ATOM 628 O O . LYS A 1 77 ? 2.831 -5.757 -5.826 1.00 98.31 77 LYS A O 1
ATOM 633 N N . ASN A 1 78 ? 4.704 -6.739 -6.544 1.00 97.81 78 ASN A N 1
ATOM 634 C CA . ASN A 1 78 ? 4.474 -7.975 -5.796 1.00 97.81 78 ASN A CA 1
ATOM 635 C C . ASN A 1 78 ? 4.731 -7.787 -4.294 1.00 97.81 78 ASN A C 1
ATOM 637 O O . ASN A 1 78 ? 3.968 -8.311 -3.484 1.00 97.81 78 ASN A O 1
ATOM 641 N N . ALA A 1 79 ? 5.759 -7.020 -3.923 1.00 98.00 79 ALA A N 1
ATOM 642 C CA . ALA A 1 79 ? 6.036 -6.677 -2.532 1.00 98.00 79 ALA A CA 1
ATOM 643 C C . ALA A 1 79 ? 4.908 -5.830 -1.919 1.00 98.00 79 ALA A C 1
ATOM 645 O O . ALA A 1 79 ? 4.452 -6.145 -0.823 1.00 98.00 79 ALA A O 1
ATOM 646 N N . GLU A 1 80 ? 4.402 -4.829 -2.646 1.00 97.94 80 GLU A N 1
ATOM 647 C CA . GLU A 1 80 ? 3.250 -4.012 -2.239 1.00 97.94 80 GLU A CA 1
ATOM 648 C C . GLU A 1 80 ? 2.004 -4.869 -2.006 1.00 97.94 80 GLU A C 1
ATOM 650 O O . GLU A 1 80 ? 1.373 -4.765 -0.961 1.00 97.94 80 GLU A O 1
ATOM 655 N N . LYS A 1 81 ? 1.687 -5.790 -2.925 1.00 98.12 81 LYS A N 1
ATOM 656 C CA . LYS A 1 81 ? 0.557 -6.716 -2.747 1.00 98.12 81 LYS A CA 1
ATOM 657 C C . LYS A 1 81 ? 0.696 -7.582 -1.498 1.00 98.12 81 LYS A C 1
ATOM 659 O O . LYS A 1 81 ? -0.269 -7.730 -0.755 1.00 98.12 81 LYS A O 1
ATOM 664 N N . CYS A 1 82 ? 1.882 -8.145 -1.270 1.00 97.31 82 CYS A N 1
ATOM 665 C CA . CYS A 1 82 ? 2.156 -8.947 -0.079 1.00 97.31 82 CYS A CA 1
ATOM 666 C C . CYS A 1 82 ? 1.973 -8.106 1.195 1.00 97.31 82 CYS A C 1
ATOM 668 O O . CYS A 1 82 ? 1.286 -8.521 2.129 1.00 97.31 82 CYS A O 1
ATOM 670 N N . PHE A 1 83 ? 2.515 -6.886 1.203 1.00 98.06 83 PHE A N 1
ATOM 671 C CA . PHE A 1 83 ? 2.336 -5.951 2.306 1.00 98.06 83 PHE A CA 1
ATOM 672 C C . PHE A 1 83 ? 0.853 -5.636 2.546 1.00 98.06 83 PHE A C 1
ATOM 674 O O . PHE A 1 83 ? 0.370 -5.811 3.663 1.00 98.06 83 PHE A O 1
ATOM 681 N N . ASP A 1 84 ? 0.099 -5.279 1.508 1.00 98.25 84 ASP A N 1
ATOM 682 C CA . ASP A 1 84 ? -1.332 -4.984 1.606 1.00 98.25 84 ASP A CA 1
ATOM 683 C C . ASP A 1 84 ? -2.141 -6.166 2.152 1.00 98.25 84 ASP A C 1
ATOM 685 O O . ASP A 1 84 ? -3.066 -5.981 2.944 1.00 98.25 84 ASP A O 1
ATOM 689 N N . GLU A 1 85 ? -1.819 -7.393 1.741 1.00 98.25 85 GLU A N 1
ATOM 690 C CA . GLU A 1 85 ? -2.464 -8.605 2.249 1.00 98.25 85 GLU A CA 1
ATOM 691 C C . GLU A 1 85 ? -2.182 -8.810 3.740 1.00 98.25 85 GLU A C 1
ATOM 693 O O . GLU A 1 85 ? -3.118 -9.013 4.519 1.00 98.25 85 GLU A O 1
ATOM 698 N N . THR A 1 86 ? -0.918 -8.697 4.157 1.00 97.88 86 THR A N 1
ATOM 699 C CA . THR A 1 86 ? -0.543 -8.801 5.578 1.00 97.88 86 THR A CA 1
ATOM 700 C C . THR A 1 86 ? -1.189 -7.702 6.418 1.00 97.88 86 THR A C 1
ATOM 702 O O . THR A 1 86 ? -1.735 -7.977 7.489 1.00 97.88 86 THR A O 1
ATOM 705 N N . TRP A 1 87 ? -1.233 -6.472 5.904 1.00 98.19 87 TRP A N 1
ATOM 706 C CA . TRP A 1 87 ? -1.880 -5.344 6.560 1.00 98.19 87 TRP A CA 1
ATOM 707 C C . TRP A 1 87 ? -3.388 -5.554 6.709 1.00 98.19 87 TRP A C 1
ATOM 709 O O . TRP A 1 87 ? -3.943 -5.327 7.785 1.00 98.19 87 TRP A O 1
ATOM 719 N N . LYS A 1 88 ? -4.062 -6.061 5.669 1.00 98.44 88 LYS A N 1
ATOM 720 C CA . LYS A 1 88 ? -5.487 -6.421 5.732 1.00 98.44 88 LYS A CA 1
ATOM 721 C C . LYS A 1 88 ? -5.751 -7.496 6.780 1.00 98.44 88 LYS A C 1
ATOM 723 O O . LYS A 1 88 ? -6.708 -7.375 7.540 1.00 98.44 88 LYS A O 1
ATOM 728 N N . GLN A 1 89 ? -4.922 -8.537 6.844 1.00 98.12 89 GLN A N 1
ATOM 729 C CA . GLN A 1 89 ? -5.058 -9.586 7.859 1.00 98.12 89 GLN A CA 1
ATOM 730 C C . GLN A 1 89 ? -4.895 -9.021 9.274 1.00 98.12 89 GLN A C 1
ATOM 732 O O . GLN A 1 89 ? -5.728 -9.298 10.138 1.00 98.12 89 GLN A O 1
ATOM 737 N N . TYR A 1 90 ? -3.876 -8.188 9.489 1.00 98.12 90 TYR A N 1
ATOM 738 C CA . TYR A 1 90 ? -3.623 -7.529 10.767 1.00 98.12 90 TYR A CA 1
ATOM 739 C C . TYR A 1 90 ? -4.778 -6.605 11.181 1.00 98.12 90 TYR A C 1
ATOM 741 O O . TYR A 1 90 ? -5.300 -6.715 12.290 1.00 98.12 90 TYR A O 1
ATOM 749 N N . SER A 1 91 ? -5.245 -5.754 10.267 1.00 98.50 91 SER A N 1
ATOM 750 C CA . SER A 1 91 ? -6.382 -4.858 10.495 1.00 98.50 91 SER A CA 1
ATOM 751 C C . SER A 1 91 ? -7.660 -5.633 10.829 1.00 98.50 91 SER A C 1
ATOM 753 O O . SER A 1 91 ? -8.347 -5.302 11.794 1.00 98.50 91 SER A O 1
ATOM 755 N N . ASN A 1 92 ? -7.937 -6.723 10.107 1.00 98.38 92 ASN A N 1
ATOM 756 C CA . ASN A 1 92 ? -9.074 -7.597 10.393 1.00 98.38 92 ASN A CA 1
ATOM 757 C C . ASN A 1 92 ? -8.960 -8.270 11.768 1.00 98.38 92 ASN A C 1
ATOM 759 O O . ASN A 1 92 ? -9.969 -8.423 12.455 1.00 98.38 92 ASN A O 1
ATOM 763 N N . ALA A 1 93 ? -7.760 -8.687 12.178 1.00 98.31 93 ALA A N 1
ATOM 764 C CA . ALA A 1 93 ? -7.537 -9.271 13.498 1.00 98.31 93 ALA A CA 1
ATOM 765 C C . ALA A 1 93 ? -7.798 -8.247 14.612 1.00 98.31 93 ALA A C 1
ATOM 767 O O . ALA A 1 93 ? -8.509 -8.560 15.567 1.00 98.31 93 ALA A O 1
ATOM 768 N N . ILE A 1 94 ? -7.312 -7.011 14.452 1.00 98.56 94 ILE A N 1
ATOM 769 C CA . ILE A 1 94 ? -7.599 -5.914 15.385 1.00 98.56 94 ILE A CA 1
ATOM 770 C C . ILE A 1 94 ? -9.099 -5.635 15.451 1.00 98.56 94 ILE A C 1
ATOM 772 O O . ILE A 1 94 ? -9.646 -5.550 16.545 1.00 98.56 94 ILE A O 1
ATOM 776 N N . ALA A 1 95 ? -9.775 -5.523 14.305 1.00 98.38 95 ALA A N 1
ATOM 777 C CA . ALA A 1 95 ? -11.208 -5.246 14.265 1.00 98.38 95 ALA A CA 1
ATOM 778 C C . ALA A 1 95 ? -12.016 -6.332 14.993 1.00 98.38 95 ALA A C 1
ATOM 780 O O . ALA A 1 95 ? -12.900 -6.023 15.787 1.00 98.38 95 ALA A O 1
ATOM 781 N N . LYS A 1 96 ? -11.666 -7.609 14.793 1.00 98.38 96 LYS A N 1
ATOM 782 C CA . LYS A 1 96 ? -12.273 -8.726 15.533 1.00 98.38 96 LYS A CA 1
ATOM 783 C C . LYS A 1 96 ? -12.028 -8.614 17.035 1.00 98.38 96 LYS A C 1
ATOM 785 O O . LYS A 1 96 ? -12.958 -8.803 17.812 1.00 98.38 96 LYS A O 1
ATOM 790 N N . GLN A 1 97 ? -10.800 -8.297 17.441 1.00 98.44 97 GLN A N 1
ATOM 791 C CA . GLN A 1 97 ? -10.464 -8.147 18.853 1.00 98.44 97 GLN A CA 1
ATOM 792 C C . GLN A 1 97 ? -11.214 -6.974 19.497 1.00 98.44 97 GLN A C 1
ATOM 794 O O . GLN A 1 97 ? -11.686 -7.106 20.623 1.00 98.44 97 GLN A O 1
ATOM 799 N N . ALA A 1 98 ? -11.366 -5.857 18.783 1.00 98.50 98 ALA A N 1
ATOM 800 C CA . ALA A 1 98 ? -12.131 -4.704 19.247 1.00 98.50 98 ALA A CA 1
ATOM 801 C C . ALA A 1 98 ? -13.597 -5.073 19.513 1.00 98.50 98 ALA A C 1
ATOM 803 O O . ALA A 1 98 ? -14.099 -4.785 20.593 1.00 98.50 98 ALA A O 1
ATOM 804 N N . ILE A 1 99 ? -14.237 -5.807 18.595 1.00 98.38 99 ILE A N 1
ATOM 805 C CA . ILE A 1 99 ? -15.621 -6.281 18.768 1.00 98.38 99 ILE A CA 1
ATOM 806 C C . ILE A 1 99 ? -15.756 -7.168 20.015 1.00 98.38 99 ILE A C 1
ATOM 808 O O . ILE A 1 99 ? -16.710 -7.021 20.774 1.00 98.38 99 ILE A O 1
ATOM 812 N N . ILE A 1 100 ? -14.805 -8.078 20.255 1.00 98.44 100 ILE A N 1
ATOM 813 C CA . ILE A 1 100 ? -14.832 -8.945 21.447 1.00 98.44 100 ILE A CA 1
ATOM 814 C C . ILE A 1 100 ? -14.736 -8.105 22.728 1.00 98.44 100 ILE A C 1
ATOM 816 O O . ILE A 1 100 ? -15.473 -8.349 23.681 1.00 98.44 100 ILE A O 1
ATOM 820 N N . ILE A 1 101 ? -13.847 -7.111 22.750 1.00 98.56 101 ILE A N 1
ATOM 821 C CA . ILE A 1 101 ? -13.680 -6.219 23.905 1.00 98.56 101 ILE A CA 1
ATOM 822 C C . ILE A 1 101 ? -14.947 -5.388 24.136 1.00 98.56 101 ILE A C 1
ATOM 824 O O . ILE A 1 101 ? -15.385 -5.250 25.275 1.00 98.56 101 ILE A O 1
ATOM 828 N N . GLU A 1 102 ? -15.565 -4.861 23.079 1.00 98.44 102 GLU A N 1
ATOM 829 C CA . GLU A 1 102 ? -16.827 -4.121 23.177 1.00 98.44 102 GLU A CA 1
ATOM 830 C C . GLU A 1 102 ? -17.938 -4.981 23.790 1.00 98.44 102 GLU A C 1
ATOM 832 O O . GLU A 1 102 ? -18.606 -4.538 24.724 1.00 98.44 102 GLU A O 1
ATOM 837 N N . GLN A 1 103 ? -18.073 -6.235 23.346 1.00 98.31 103 GLN A N 1
ATOM 838 C CA . GLN A 1 103 ? -19.037 -7.181 23.914 1.00 98.31 103 GLN A CA 1
ATOM 839 C C . GLN A 1 103 ? -18.776 -7.453 25.400 1.00 98.31 103 GLN A C 1
ATOM 841 O O . GLN A 1 103 ? -19.708 -7.427 26.200 1.00 98.31 103 GLN A O 1
ATOM 846 N N . GLN A 1 104 ? -17.515 -7.651 25.795 1.00 98.31 104 GLN A N 1
ATOM 847 C CA . GLN A 1 104 ? -17.153 -7.839 27.205 1.00 98.31 104 GLN A CA 1
ATOM 848 C C . GLN A 1 104 ? -17.525 -6.619 28.056 1.00 98.31 104 GLN A C 1
ATOM 850 O O . GLN A 1 104 ? -18.118 -6.762 29.122 1.00 98.31 104 GLN A O 1
ATOM 855 N N . ILE A 1 105 ? -17.257 -5.409 27.558 1.00 98.44 105 ILE A N 1
ATOM 856 C CA . ILE A 1 105 ? -17.635 -4.165 28.241 1.00 98.44 105 ILE A CA 1
ATOM 857 C C . ILE A 1 105 ? -19.158 -4.068 28.405 1.00 98.44 105 ILE A C 1
ATOM 859 O O . ILE A 1 105 ? -19.643 -3.602 29.438 1.00 98.44 105 ILE A O 1
ATOM 863 N N . GLU A 1 106 ? -19.930 -4.463 27.394 1.00 98.44 106 GLU A N 1
ATOM 864 C CA . GLU A 1 106 ? -21.392 -4.482 27.479 1.00 98.44 106 GLU A CA 1
ATOM 865 C C . GLU A 1 106 ? -21.900 -5.502 28.501 1.00 98.44 106 GLU A C 1
ATOM 867 O O . GLU A 1 106 ? -22.808 -5.190 29.277 1.00 98.44 106 GLU A O 1
ATOM 872 N N . ASP A 1 107 ? -21.308 -6.692 28.546 1.00 98.31 107 ASP A N 1
ATOM 873 C CA . ASP A 1 107 ? -21.641 -7.736 29.517 1.00 98.31 107 ASP A CA 1
ATOM 874 C C . ASP A 1 107 ? -21.373 -7.274 30.950 1.00 98.31 107 ASP A C 1
ATOM 876 O O . ASP A 1 107 ? -22.266 -7.349 31.801 1.00 98.31 107 ASP A O 1
ATOM 880 N N . ASP A 1 108 ? -20.195 -6.705 31.196 1.00 98.31 108 ASP A N 1
ATOM 881 C CA . ASP A 1 108 ? -19.805 -6.176 32.501 1.00 98.31 108 ASP A CA 1
ATOM 882 C C . ASP A 1 108 ? -20.733 -5.039 32.938 1.00 98.31 108 ASP A C 1
ATOM 884 O O . ASP A 1 108 ? -21.214 -5.014 34.075 1.00 98.31 108 ASP A O 1
ATOM 888 N N . LYS A 1 109 ? -21.078 -4.125 32.021 1.00 98.38 109 LYS A N 1
ATOM 889 C CA . LYS A 1 109 ? -22.062 -3.063 32.286 1.00 98.38 109 LYS A CA 1
ATOM 890 C C . LYS A 1 109 ? -23.424 -3.637 32.655 1.00 98.38 109 LYS A C 1
ATOM 892 O O . LYS A 1 109 ? -24.066 -3.137 33.580 1.00 98.38 109 LYS A O 1
ATOM 897 N N . ARG A 1 110 ? -23.891 -4.673 31.951 1.00 98.38 110 ARG A N 1
ATOM 898 C CA . ARG A 1 110 ? -25.172 -5.331 32.255 1.00 98.38 110 ARG A CA 1
ATOM 899 C C . ARG A 1 110 ? -25.156 -5.960 33.644 1.00 98.38 110 ARG A C 1
ATOM 901 O O . ARG A 1 110 ? -26.104 -5.751 34.403 1.00 98.38 110 ARG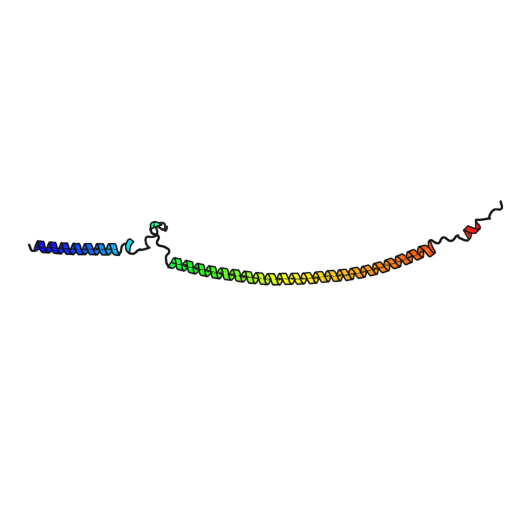 A O 1
ATOM 908 N N . GLN A 1 111 ? -24.088 -6.674 33.995 1.00 98.00 111 GLN A N 1
ATOM 909 C CA . GLN A 1 111 ? -23.933 -7.282 35.319 1.00 98.00 111 GLN A CA 1
ATOM 910 C C . GLN A 1 111 ? -23.878 -6.223 36.423 1.00 98.00 111 GLN A C 1
ATOM 912 O O . GLN A 1 111 ? -24.619 -6.317 37.403 1.00 98.00 111 GLN A O 1
ATOM 917 N N . TYR A 1 112 ? -23.077 -5.173 36.232 1.00 98.19 112 TYR A N 1
ATOM 918 C CA . TYR A 1 112 ? -22.976 -4.057 37.168 1.00 98.19 112 TYR A CA 1
ATOM 919 C C . TYR A 1 112 ? -24.331 -3.377 37.394 1.00 98.19 112 TYR A C 1
ATOM 921 O O . TYR A 1 112 ? -24.766 -3.210 38.534 1.00 98.19 112 TYR A O 1
ATOM 929 N N . ASN A 1 113 ? -25.050 -3.058 36.314 1.00 98.31 113 ASN A N 1
ATOM 930 C CA . ASN A 1 113 ? -26.374 -2.444 36.393 1.00 98.31 113 ASN A CA 1
ATOM 931 C C . ASN A 1 113 ? -27.388 -3.346 37.107 1.00 98.31 113 ASN A C 1
ATOM 933 O O . ASN A 1 113 ? -28.232 -2.852 37.855 1.00 98.31 113 ASN A O 1
ATOM 937 N N . HIS A 1 114 ? -27.307 -4.662 36.908 1.00 98.38 114 HIS A N 1
ATOM 938 C CA . HIS A 1 114 ? -28.156 -5.619 37.610 1.00 98.38 114 HIS A CA 1
ATOM 939 C C . HIS A 1 114 ? -27.871 -5.641 39.121 1.00 98.38 114 HIS A C 1
ATOM 941 O O . HIS A 1 114 ? -28.809 -5.583 39.921 1.00 98.38 114 HIS A O 1
ATOM 947 N N . CYS A 1 115 ? -26.597 -5.675 39.525 1.00 98.19 115 CYS A N 1
ATOM 948 C CA . CYS A 1 115 ? -26.203 -5.596 40.934 1.00 98.19 115 CYS A CA 1
ATOM 949 C C . CYS A 1 115 ? -26.682 -4.287 41.575 1.00 98.19 115 CYS A C 1
ATOM 951 O O . CYS A 1 115 ? -27.376 -4.323 42.592 1.00 98.19 115 CYS A O 1
ATOM 953 N N . LEU A 1 116 ? -26.423 -3.153 40.918 1.00 98.38 116 LEU A N 1
ATOM 954 C CA . LEU A 1 116 ? -26.857 -1.833 41.374 1.00 98.38 116 LEU A CA 1
ATOM 955 C C . LEU A 1 116 ? -28.386 -1.748 41.513 1.00 98.38 116 LEU A C 1
ATOM 957 O O . LEU A 1 116 ? -28.904 -1.202 42.486 1.00 98.38 116 LEU A O 1
ATOM 961 N N . ALA A 1 117 ? -29.137 -2.323 40.569 1.00 98.44 117 ALA A N 1
ATOM 962 C CA . ALA A 1 117 ? -30.595 -2.363 40.643 1.00 98.44 117 ALA A CA 1
ATOM 963 C C . ALA A 1 117 ? -31.098 -3.173 41.849 1.00 98.44 117 ALA A C 1
ATOM 965 O O . ALA A 1 117 ? -32.090 -2.788 42.473 1.00 98.44 117 ALA A O 1
ATOM 966 N N . ASN A 1 118 ? -30.432 -4.275 42.200 1.00 98.00 118 ASN A N 1
ATOM 967 C CA . ASN A 1 118 ? -30.788 -5.072 43.375 1.00 98.00 118 ASN A CA 1
ATOM 968 C C . ASN A 1 118 ? -30.457 -4.351 44.685 1.00 98.00 118 ASN A C 1
ATOM 970 O O . ASN A 1 118 ? -31.285 -4.346 45.597 1.00 98.00 118 ASN A O 1
ATOM 974 N N . GLU A 1 119 ? -29.306 -3.686 44.770 1.00 98.12 119 GLU A N 1
ATOM 975 C CA . GLU A 1 119 ? -28.959 -2.849 45.923 1.00 98.12 119 GLU A CA 1
ATOM 976 C C . GLU A 1 119 ? -29.961 -1.708 46.105 1.00 98.12 119 GLU A C 1
ATOM 978 O O . GLU A 1 119 ? -30.512 -1.541 47.193 1.00 98.12 119 GLU A O 1
ATOM 983 N N . ASN A 1 120 ? -30.299 -0.998 45.027 1.00 98.12 120 ASN A N 1
ATOM 984 C CA . ASN A 1 120 ? -31.303 0.065 45.054 1.00 98.12 120 ASN A CA 1
ATOM 985 C C . ASN A 1 120 ? -32.673 -0.445 45.524 1.00 98.12 120 ASN A C 1
ATOM 987 O O . ASN A 1 120 ? -33.343 0.224 46.312 1.00 98.12 120 ASN A O 1
ATOM 991 N N . LYS A 1 121 ? -33.091 -1.648 45.101 1.00 98.19 121 LYS A N 1
ATOM 992 C CA . LYS A 1 121 ? -34.327 -2.282 45.597 1.00 98.19 121 LYS A CA 1
ATOM 993 C C . LYS A 1 121 ? -34.266 -2.554 47.101 1.00 98.19 121 LYS A C 1
ATOM 995 O O . LYS A 1 121 ? -35.239 -2.266 47.801 1.00 98.19 121 LYS A O 1
ATOM 1000 N N . ASN A 1 122 ? -33.149 -3.088 47.596 1.00 97.88 122 ASN A N 1
ATOM 1001 C CA . ASN A 1 122 ? -32.958 -3.376 49.018 1.00 97.88 122 ASN A CA 1
ATOM 1002 C C . ASN A 1 122 ? -32.958 -2.090 49.854 1.00 97.88 122 ASN A C 1
ATOM 1004 O O . ASN A 1 122 ? -33.680 -2.007 50.847 1.00 97.88 122 ASN A O 1
ATOM 1008 N N . LEU A 1 123 ? -32.229 -1.061 49.416 1.00 98.12 123 LEU A N 1
ATOM 1009 C CA . LEU A 1 123 ? -32.201 0.251 50.066 1.00 98.12 123 LEU A CA 1
ATOM 1010 C C . LEU A 1 123 ? -33.592 0.893 50.097 1.00 98.12 123 LEU A C 1
ATOM 1012 O O . LEU A 1 123 ? -34.030 1.350 51.150 1.00 98.12 123 LEU A O 1
ATOM 1016 N N . ALA A 1 124 ? -34.334 0.848 48.987 1.00 97.94 124 ALA A N 1
ATOM 1017 C CA . ALA A 1 124 ? -35.698 1.371 48.923 1.00 97.94 124 ALA A CA 1
ATOM 1018 C C . ALA A 1 124 ? -36.678 0.615 49.837 1.00 97.94 124 ALA A C 1
ATOM 1020 O O . ALA A 1 124 ? -37.666 1.191 50.296 1.00 97.94 124 ALA A O 1
ATOM 1021 N N . LYS A 1 125 ? -36.443 -0.680 50.090 1.00 97.62 125 LYS A N 1
ATOM 1022 C CA . LYS A 1 125 ? -37.220 -1.464 51.058 1.00 97.62 125 LYS A CA 1
ATOM 1023 C C . LYS A 1 125 ? -36.897 -1.037 52.491 1.00 97.62 125 LYS A C 1
ATOM 1025 O O . LYS A 1 125 ? -37.820 -0.713 53.231 1.00 97.62 125 LYS A O 1
ATOM 1030 N N . ILE A 1 126 ? -35.613 -0.967 52.847 1.00 97.12 126 ILE A N 1
ATOM 1031 C CA . ILE A 1 126 ? -35.156 -0.535 54.179 1.00 97.12 126 ILE A CA 1
ATOM 1032 C C . ILE A 1 126 ? -35.656 0.879 54.491 1.00 97.12 126 ILE A C 1
ATOM 1034 O O . ILE A 1 126 ? -36.134 1.144 55.592 1.00 97.12 126 ILE A O 1
ATOM 1038 N N . GLN A 1 127 ? -35.578 1.790 53.518 1.00 97.31 127 GLN A N 1
ATOM 1039 C CA . GLN A 1 127 ? -36.073 3.152 53.679 1.00 97.31 127 GLN A CA 1
ATOM 1040 C C . GLN A 1 127 ? -37.578 3.172 53.972 1.00 97.31 127 GLN A C 1
ATOM 1042 O O . GLN A 1 127 ? -37.989 3.806 54.941 1.00 97.31 127 GLN A O 1
ATOM 1047 N N . ARG A 1 128 ? -38.382 2.424 53.204 1.00 97.00 128 ARG A N 1
ATOM 1048 C CA . ARG A 1 128 ? -39.827 2.299 53.451 1.00 97.00 128 ARG A CA 1
ATOM 1049 C C . ARG A 1 128 ? -40.137 1.734 54.835 1.00 97.00 128 ARG A C 1
ATOM 1051 O O . ARG A 1 128 ? -40.977 2.281 55.536 1.00 97.00 128 ARG A O 1
ATOM 1058 N N . GLU A 1 129 ? -39.445 0.676 55.254 1.00 95.81 129 GLU A N 1
ATOM 1059 C CA . GLU A 1 129 ? -39.625 0.078 56.586 1.00 95.81 129 GLU A CA 1
ATOM 1060 C C . GLU A 1 129 ? -39.278 1.065 57.712 1.00 95.81 129 GLU A C 1
ATOM 1062 O O . GLU A 1 129 ? -39.982 1.144 58.722 1.00 95.81 129 GLU A O 1
ATOM 1067 N N . ARG A 1 130 ? -38.223 1.866 57.527 1.00 95.50 130 ARG A N 1
ATOM 1068 C CA . ARG A 1 130 ? -37.831 2.915 58.472 1.00 95.50 130 ARG A CA 1
ATOM 1069 C C . ARG A 1 130 ? -38.867 4.035 58.547 1.00 95.50 130 ARG A C 1
ATOM 1071 O O . ARG A 1 130 ? -39.198 4.471 59.648 1.00 95.50 130 ARG A O 1
ATOM 1078 N N . GLU A 1 131 ? -39.360 4.509 57.407 1.00 95.38 131 GLU A N 1
ATOM 1079 C CA . GLU A 1 131 ? -40.415 5.528 57.347 1.00 95.38 131 GLU A CA 1
ATOM 1080 C C . GLU A 1 131 ? -41.695 5.035 58.033 1.00 95.38 131 GLU A C 1
ATOM 1082 O O . GLU A 1 131 ? -42.276 5.747 58.853 1.00 95.38 131 GLU A O 1
ATOM 1087 N N . ASP A 1 132 ? -42.078 3.782 57.789 1.00 94.56 132 ASP A N 1
ATOM 1088 C CA . ASP A 1 132 ? -43.199 3.125 58.457 1.00 94.56 132 ASP A CA 1
ATOM 1089 C C . ASP A 1 132 ? -43.030 3.090 59.981 1.00 94.56 132 ASP A C 1
ATOM 1091 O O . ASP A 1 132 ? -43.967 3.419 60.714 1.00 94.56 132 ASP A O 1
ATOM 1095 N N . TYR A 1 133 ? -41.843 2.717 60.469 1.00 93.62 133 TYR A N 1
ATOM 1096 C CA . TYR A 1 133 ? -41.524 2.712 61.899 1.00 93.62 133 TYR A CA 1
ATOM 1097 C C . TYR A 1 133 ? -41.639 4.114 62.512 1.00 93.62 133 TYR A C 1
ATOM 1099 O O . TYR A 1 133 ? -42.302 4.291 63.539 1.00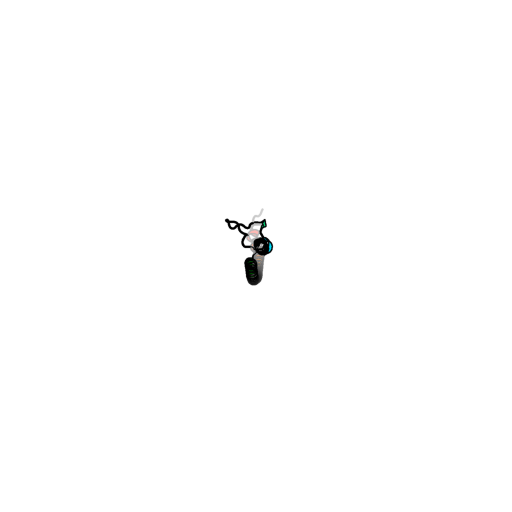 93.62 133 TYR A O 1
ATOM 1107 N N . LEU A 1 134 ? -41.029 5.119 61.873 1.00 93.50 134 LEU A N 1
ATOM 1108 C CA . LEU A 1 134 ? -41.062 6.506 62.339 1.00 93.50 134 LEU A CA 1
ATOM 1109 C C . LEU A 1 134 ? -42.499 7.022 62.428 1.00 93.50 134 LEU A C 1
ATOM 1111 O O . LEU A 1 134 ? -42.895 7.537 63.471 1.00 93.50 134 LEU A O 1
ATOM 1115 N N . ASN A 1 135 ? -43.300 6.812 61.383 1.00 91.50 135 ASN A N 1
ATOM 1116 C CA . ASN A 1 135 ? -44.679 7.291 61.328 1.00 91.50 135 ASN A CA 1
ATOM 1117 C C . ASN A 1 135 ? -45.601 6.576 62.329 1.00 91.50 135 ASN A C 1
ATOM 1119 O O . ASN A 1 135 ? -46.454 7.214 62.943 1.00 91.50 135 ASN A O 1
ATOM 1123 N N . LYS A 1 136 ? -45.447 5.257 62.511 1.00 88.19 136 LYS A N 1
ATOM 1124 C CA . LYS A 1 136 ? -46.346 4.458 63.364 1.00 88.19 136 LYS A CA 1
ATOM 1125 C C . LYS A 1 136 ? -46.016 4.554 64.852 1.00 88.19 136 LYS A C 1
ATOM 1127 O O . LYS A 1 136 ? -46.939 4.568 65.667 1.00 88.19 136 LYS A O 1
ATOM 1132 N N . ILE A 1 137 ? -44.730 4.569 65.206 1.00 84.12 137 ILE A N 1
ATOM 1133 C CA . ILE A 1 137 ? -44.274 4.441 66.599 1.00 84.12 137 ILE A CA 1
ATOM 1134 C C . ILE A 1 137 ? -43.786 5.779 67.148 1.00 84.12 137 ILE A C 1
ATOM 1136 O O . ILE A 1 137 ? -44.224 6.179 68.222 1.00 84.12 137 ILE A O 1
ATOM 1140 N N . LEU A 1 138 ? -42.895 6.473 66.432 1.00 81.88 138 LEU A N 1
ATOM 1141 C CA . LEU A 1 138 ? -42.212 7.651 66.976 1.00 81.88 138 LEU A CA 1
ATOM 1142 C C . LEU A 1 138 ? -43.039 8.936 66.831 1.00 81.88 138 LEU A C 1
ATOM 1144 O O . LEU A 1 138 ? -43.156 9.707 67.778 1.00 81.88 138 LEU A O 1
ATOM 1148 N N . TYR A 1 139 ? -43.611 9.173 65.649 1.00 86.44 139 TYR A N 1
ATOM 1149 C CA . TYR A 1 139 ? -44.370 10.389 65.335 1.00 86.44 139 TYR A CA 1
ATOM 1150 C C . TYR A 1 139 ? -45.840 10.319 65.744 1.00 86.44 139 TYR A C 1
ATOM 1152 O O . TYR A 1 139 ? -46.550 11.322 65.679 1.00 86.44 139 TYR A O 1
ATOM 1160 N N . ARG A 1 140 ? -46.301 9.166 66.235 1.00 80.50 140 ARG A N 1
ATOM 1161 C CA . ARG A 1 140 ? -47.598 9.049 66.894 1.00 80.50 140 ARG A CA 1
ATOM 1162 C C . ARG A 1 140 ? -47.499 9.652 68.298 1.00 80.50 140 ARG A C 1
ATOM 1164 O O . ARG A 1 140 ? -47.233 8.954 69.272 1.00 80.50 140 ARG A O 1
ATOM 1171 N N . SER A 1 141 ? -47.737 10.954 68.412 1.00 76.56 141 SER A N 1
ATOM 1172 C CA . SER A 1 141 ? -47.867 11.618 69.707 1.00 76.56 141 SER A CA 1
ATOM 1173 C C . SER A 1 141 ? -49.182 11.201 70.374 1.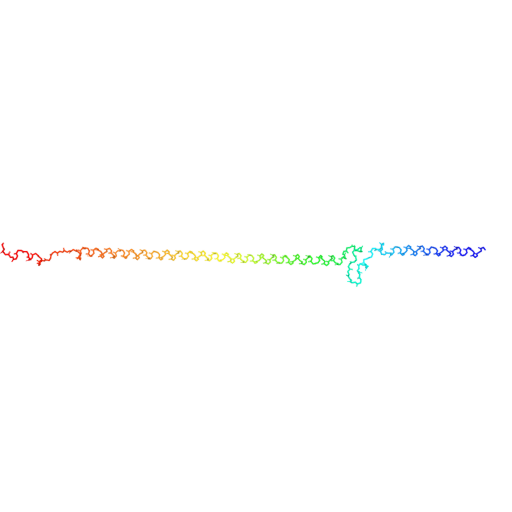00 76.56 141 SER A C 1
ATOM 1175 O O . SER A 1 141 ? -50.273 11.607 69.982 1.00 76.56 141 SER A O 1
ATOM 1177 N N . ALA A 1 142 ? -49.085 10.346 71.391 1.00 77.75 142 ALA A N 1
ATOM 1178 C CA . ALA A 1 142 ? -50.195 10.061 72.291 1.00 77.75 142 ALA A CA 1
ATOM 1179 C C . ALA A 1 142 ? -50.043 10.930 73.549 1.00 77.75 142 ALA A C 1
ATOM 1181 O O . ALA A 1 142 ? -48.945 10.980 74.108 1.00 77.75 142 ALA A O 1
ATOM 1182 N N . PRO A 1 143 ? -51.103 11.607 74.021 1.00 79.62 143 PRO A N 1
ATOM 1183 C CA . PRO A 1 143 ? -51.012 12.389 75.245 1.00 79.62 143 PRO A CA 1
ATOM 1184 C C . PRO A 1 143 ? -50.741 11.468 76.440 1.00 79.62 143 PRO A C 1
ATOM 1186 O O . PRO A 1 143 ? -51.430 10.465 76.636 1.00 79.62 143 PRO A O 1
ATOM 1189 N N . THR A 1 144 ? -49.725 11.801 77.233 1.00 84.56 144 THR A N 1
ATOM 1190 C CA . THR A 1 144 ? -49.329 11.024 78.415 1.00 84.56 144 THR A CA 1
ATOM 1191 C C . THR A 1 144 ? -50.385 11.143 79.517 1.00 84.56 144 THR A C 1
ATOM 1193 O O . THR A 1 144 ? -51.051 12.165 79.629 1.00 84.56 144 THR A O 1
ATOM 1196 N N . ALA A 1 145 ? -50.531 10.144 80.391 1.00 84.69 145 ALA A N 1
ATOM 1197 C CA . ALA A 1 145 ? -51.493 10.204 81.503 1.00 84.69 145 ALA A CA 1
ATOM 1198 C C . ALA A 1 145 ? -51.336 11.470 82.376 1.00 84.69 145 ALA A C 1
ATOM 1200 O O . ALA A 1 145 ? -52.324 12.052 82.820 1.00 84.69 145 ALA A O 1
ATOM 1201 N N . THR A 1 146 ? -50.098 11.944 82.542 1.00 84.75 146 THR A N 1
ATOM 1202 C CA . THR A 1 146 ? -49.764 13.199 83.231 1.00 84.75 146 THR A CA 1
ATOM 1203 C C . THR A 1 146 ? -50.342 14.440 82.551 1.00 84.75 146 THR A C 1
ATOM 1205 O O . THR A 1 146 ? -50.678 15.395 83.240 1.00 84.75 146 THR A O 1
ATOM 1208 N N . PHE A 1 147 ? -50.503 14.435 81.226 1.00 86.81 147 PHE A N 1
ATOM 1209 C CA . PHE A 1 147 ? -51.134 15.526 80.481 1.00 86.81 147 PHE A CA 1
ATOM 1210 C C . PHE A 1 147 ? -52.609 15.675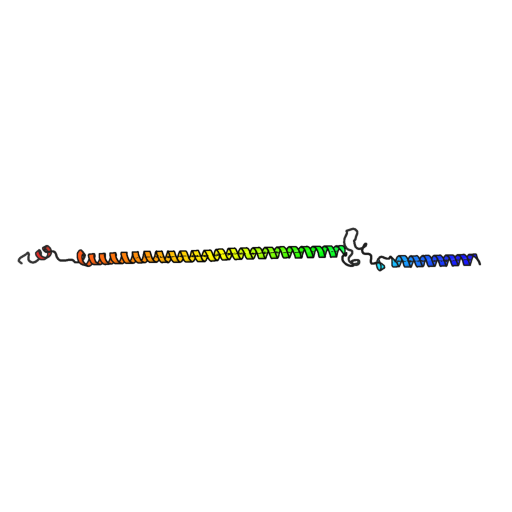 80.870 1.00 86.81 147 PHE A C 1
ATOM 1212 O O . PHE A 1 147 ? -53.064 16.777 81.149 1.00 86.81 147 PHE A O 1
ATOM 1219 N N . TYR A 1 148 ? -53.352 14.569 80.976 1.00 86.81 148 TYR A N 1
ATOM 1220 C CA . TYR A 1 148 ? -54.762 14.617 81.380 1.00 86.81 148 TYR A CA 1
ATOM 1221 C C . TYR A 1 148 ? -54.949 15.021 82.849 1.00 86.81 148 TYR A C 1
ATOM 1223 O O . TYR A 1 148 ? -55.925 15.689 83.173 1.00 86.81 148 TYR A O 1
ATOM 1231 N N . GLN A 1 149 ? -53.997 14.674 83.723 1.00 85.88 149 GLN A N 1
ATOM 1232 C CA . GLN A 1 149 ? -54.004 15.062 85.140 1.00 85.88 149 GLN A CA 1
ATOM 1233 C C . GLN A 1 149 ? -53.809 16.567 85.376 1.00 85.88 149 GLN A C 1
ATOM 1235 O O . GLN A 1 149 ? -54.051 17.028 86.484 1.00 85.88 149 GLN A O 1
ATOM 1240 N N . GLN A 1 150 ? -53.369 17.337 84.376 1.00 86.75 150 GLN A N 1
ATOM 1241 C CA . GLN A 1 150 ? -53.208 18.792 84.503 1.00 86.75 150 GLN A CA 1
ATOM 1242 C C . GLN A 1 150 ? -54.554 19.532 84.498 1.00 86.75 150 GLN A C 1
ATOM 1244 O O . GLN A 1 150 ? -54.668 20.612 85.082 1.00 86.75 150 GLN A O 1
ATOM 1249 N N . PHE A 1 151 ? -55.581 18.955 83.872 1.00 84.81 151 PHE A N 1
ATOM 1250 C CA . PHE A 1 151 ? -56.911 19.550 83.764 1.00 84.81 151 PHE A CA 1
ATOM 1251 C C . PHE A 1 151 ? -57.752 19.247 85.022 1.00 84.81 151 PHE A C 1
ATOM 1253 O O . PHE A 1 151 ? -57.637 18.173 85.603 1.00 84.81 151 PHE A O 1
ATOM 1260 N N . ASN A 1 152 ? -58.610 20.186 85.445 1.00 77.81 152 ASN A N 1
ATOM 1261 C CA . ASN A 1 152 ? -59.474 20.097 86.645 1.00 77.81 152 ASN A CA 1
ATOM 1262 C C . ASN A 1 152 ? -58.741 20.005 88.002 1.00 77.81 152 ASN A C 1
ATOM 1264 O O . ASN A 1 152 ? -59.279 19.475 88.970 1.00 77.81 152 ASN A O 1
ATOM 1268 N N . THR A 1 153 ? -57.519 20.533 88.094 1.00 79.00 153 THR A N 1
ATOM 1269 C CA . THR A 1 153 ? -56.716 20.533 89.334 1.00 79.00 153 THR A CA 1
ATOM 1270 C C . THR A 1 153 ? -57.045 21.677 90.296 1.00 79.00 153 THR A C 1
ATOM 1272 O O . THR A 1 153 ? -56.628 21.644 91.452 1.00 79.00 153 THR A O 1
ATOM 1275 N N . THR A 1 154 ? -57.802 22.685 89.856 1.00 78.44 154 THR A N 1
ATOM 1276 C CA . THR A 1 154 ? -58.207 23.831 90.677 1.00 78.44 154 THR A CA 1
ATOM 1277 C C . THR A 1 154 ? -59.726 24.012 90.634 1.00 78.44 154 THR A C 1
ATOM 1279 O O . THR A 1 154 ? -60.340 23.985 89.571 1.00 78.44 154 THR A O 1
ATOM 1282 N N . SER A 1 155 ? -60.342 24.166 91.809 1.00 69.81 155 SER A N 1
ATOM 1283 C CA . SER A 1 155 ? -61.767 24.482 91.964 1.00 69.81 155 SER A CA 1
ATOM 1284 C C . SER A 1 155 ? -61.924 25.997 91.903 1.00 69.81 155 SER A C 1
ATOM 1286 O O . SER A 1 155 ? -61.693 26.668 92.910 1.00 69.81 155 SER A O 1
ATOM 1288 N N . ARG A 1 156 ? -62.265 26.544 90.738 1.00 59.44 156 ARG A N 1
ATOM 1289 C CA . ARG A 1 156 ? -62.670 27.946 90.604 1.00 59.44 156 ARG A CA 1
ATOM 1290 C C . ARG A 1 156 ? -64.145 28.031 90.265 1.00 59.44 156 ARG A C 1
ATOM 1292 O O . ARG A 1 156 ? -64.579 27.222 89.418 1.00 59.44 156 ARG A O 1
#